Protein AF-0000000080875716 (afdb_homodimer)

Sequence (162 aa):
MPECQFSVTMTCGGCSGAVDRSLKKLEGVEDLKIDLGAQTVKVTTNDSLKYEDVLEQIKKTGKKVTEGFVEVGGVLQKKEVMPECQFSVTMTCGGCSGAVDRSLKKLEGVEDLKIDLGAQTVKVTTNDSLKYEDVLEQIKKTGKKVTEGFVEVGGVLQKKEV

Radius of gyration: 17.08 Å; Cα contacts (8 Å, |Δi|>4): 334; chains: 2; bounding box: 28×57×32 Å

Organism: NCBI:txid59557

Structure (mmCIF, N/CA/C/O backbone):
data_AF-0000000080875716-model_v1
#
loop_
_entity.id
_entity.type
_entity.pdbx_description
1 polymer 'HMA domain-containing protein'
#
loop_
_atom_site.group_PDB
_atom_site.id
_atom_site.type_symbol
_atom_site.label_atom_id
_atom_site.label_alt_id
_atom_site.label_comp_id
_atom_site.label_asym_id
_atom_site.label_entity_id
_atom_site.label_seq_id
_atom_site.pdbx_PDB_ins_code
_atom_site.Cartn_x
_atom_site.Cartn_y
_atom_site.Cartn_z
_atom_site.occupancy
_atom_site.B_iso_or_equiv
_atom_site.auth_seq_id
_atom_site.auth_comp_id
_atom_site.auth_asym_id
_atom_site.auth_atom_id
_atom_site.pdbx_PDB_model_num
ATOM 1 N N . MET A 1 1 ? 5.148 -19.062 -18.156 1 80.56 1 MET A N 1
ATOM 2 C CA . MET A 1 1 ? 4.875 -17.859 -17.375 1 80.56 1 MET A CA 1
ATOM 3 C C . MET A 1 1 ? 4.934 -18.156 -15.883 1 80.56 1 MET A C 1
ATOM 5 O O . MET A 1 1 ? 4.16 -18.953 -15.375 1 80.56 1 MET A O 1
ATOM 9 N N . PRO A 1 2 ? 5.938 -17.484 -15.164 1 91.62 2 PRO A N 1
ATOM 10 C CA . PRO A 1 2 ? 6.055 -17.797 -13.734 1 91.62 2 PRO A CA 1
ATOM 11 C C . PRO A 1 2 ? 4.797 -17.422 -12.953 1 91.62 2 PRO A C 1
ATOM 13 O O . PRO A 1 2 ? 4.121 -16.453 -13.281 1 91.62 2 PRO A O 1
ATOM 16 N N . GLU A 1 3 ? 4.406 -18.328 -11.984 1 96.44 3 GLU A N 1
ATOM 17 C CA . GLU A 1 3 ? 3.26 -18.109 -11.109 1 96.44 3 GLU A CA 1
ATOM 18 C C . GLU A 1 3 ? 3.682 -18.094 -9.641 1 96.44 3 GLU A C 1
ATOM 20 O O . GLU A 1 3 ? 4.445 -18.969 -9.203 1 96.44 3 GLU A O 1
ATOM 25 N N . CYS A 1 4 ? 3.158 -17.125 -8.969 1 98 4 CYS A N 1
ATOM 26 C CA . CYS A 1 4 ? 3.377 -17.078 -7.527 1 98 4 CYS A CA 1
ATOM 27 C C . CYS A 1 4 ? 2.064 -16.859 -6.785 1 98 4 CYS A C 1
ATOM 29 O O . CYS A 1 4 ? 1.077 -16.422 -7.375 1 98 4 CYS A O 1
ATOM 31 N N . GLN A 1 5 ? 2.059 -1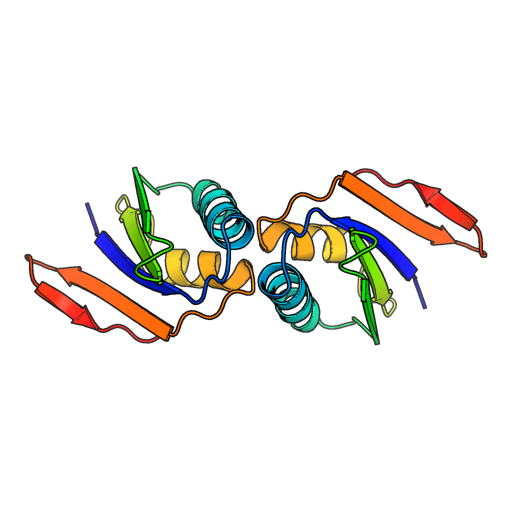7.281 -5.512 1 98.31 5 GLN A N 1
ATOM 32 C CA . GLN A 1 5 ? 0.891 -17.188 -4.641 1 98.31 5 GLN A CA 1
ATOM 33 C C . GLN A 1 5 ? 1.282 -16.688 -3.252 1 98.31 5 GLN A C 1
ATOM 35 O O . GLN A 1 5 ? 2.307 -17.109 -2.707 1 98.31 5 GLN A O 1
ATOM 40 N N . PHE A 1 6 ? 0.42 -15.828 -2.766 1 98.81 6 PHE A N 1
ATOM 41 C CA . PHE A 1 6 ? 0.679 -15.281 -1.438 1 98.81 6 PHE A CA 1
ATOM 42 C C . PHE A 1 6 ? -0.548 -15.422 -0.546 1 98.81 6 PHE A C 1
ATOM 44 O O . PHE A 1 6 ? -1.68 -15.266 -1.01 1 98.81 6 PHE A O 1
ATOM 51 N N . SER A 1 7 ? -0.307 -15.703 0.698 1 98.81 7 SER A N 1
ATOM 52 C CA . SER A 1 7 ? -1.296 -15.469 1.745 1 98.81 7 SER A CA 1
ATOM 53 C C . SER A 1 7 ? -1.187 -14.055 2.301 1 98.81 7 SER A C 1
ATOM 55 O O . SER A 1 7 ? -0.147 -13.672 2.842 1 98.81 7 SER A O 1
ATOM 57 N N . VAL A 1 8 ? -2.264 -13.297 2.121 1 98.62 8 VAL A N 1
ATOM 58 C CA . VAL A 1 8 ? -2.273 -11.891 2.512 1 98.62 8 VAL A CA 1
ATOM 59 C C . VAL A 1 8 ? -3.455 -11.617 3.439 1 98.62 8 VAL A C 1
ATOM 61 O O . VAL A 1 8 ? -4.578 -12.055 3.17 1 98.62 8 VAL A O 1
ATOM 64 N N . THR A 1 9 ? -3.229 -10.969 4.551 1 97.75 9 THR A N 1
ATOM 65 C CA . THR A 1 9 ? -4.301 -10.594 5.469 1 97.75 9 THR A CA 1
ATOM 66 C C . THR A 1 9 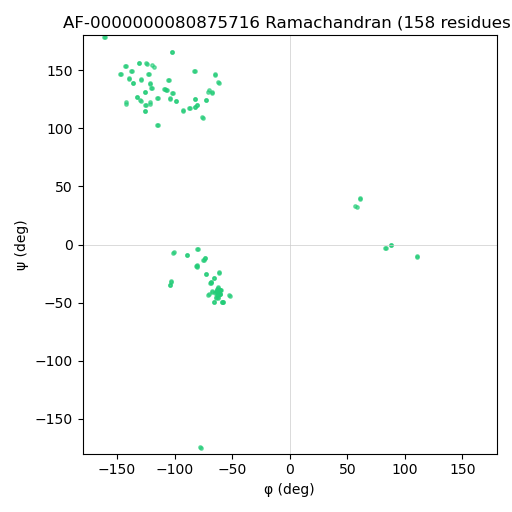? -5.09 -9.406 4.93 1 97.75 9 THR A C 1
ATOM 68 O O . THR A 1 9 ? -4.598 -8.281 4.922 1 97.75 9 THR A O 1
ATOM 71 N N . MET A 1 10 ? -6.363 -9.727 4.504 1 96.25 10 MET A N 1
ATOM 72 C CA . MET A 1 10 ? -7.281 -8.719 3.984 1 96.25 10 MET A CA 1
ATOM 73 C C . MET A 1 10 ? -8.633 -8.805 4.684 1 96.25 10 MET A C 1
ATOM 75 O O . MET A 1 10 ? -9.281 -9.852 4.664 1 96.25 10 MET A O 1
ATOM 79 N N . THR A 1 11 ? -9.062 -7.77 5.254 1 93.19 11 THR A N 1
ATOM 80 C CA . THR A 1 11 ? -10.227 -7.883 6.117 1 93.19 11 THR A CA 1
ATOM 81 C C . THR A 1 11 ? -11.484 -7.41 5.391 1 93.19 11 THR A C 1
ATOM 83 O O . THR A 1 11 ? -12.594 -7.562 5.902 1 93.19 11 THR A O 1
ATOM 86 N N . CYS A 1 12 ? -11.367 -6.891 4.242 1 94.44 12 CYS A N 1
ATOM 87 C CA . CYS A 1 12 ? -12.523 -6.363 3.525 1 94.44 12 CYS A CA 1
ATOM 88 C C . CYS A 1 12 ? -12.227 -6.219 2.039 1 94.44 12 CYS A C 1
ATOM 90 O O . CYS A 1 12 ? -11.094 -6.445 1.604 1 94.44 12 CYS A O 1
ATOM 92 N N . GLY A 1 13 ? -13.328 -5.746 1.374 1 94.75 13 GLY A N 1
ATOM 93 C CA . GLY A 1 13 ? -13.172 -5.535 -0.055 1 94.75 13 GLY A CA 1
ATOM 94 C C . GLY A 1 13 ? -12.234 -4.387 -0.387 1 94.75 13 GLY A C 1
ATOM 95 O O . GLY A 1 13 ? -11.57 -4.402 -1.424 1 94.75 13 GLY A O 1
ATOM 96 N N . GLY A 1 14 ? -12.219 -3.414 0.42 1 94 14 GLY A N 1
ATOM 97 C CA . GLY A 1 14 ? -11.289 -2.311 0.232 1 94 14 GLY A CA 1
ATOM 98 C C . GLY A 1 14 ? -9.836 -2.74 0.271 1 94 14 GLY A C 1
ATOM 99 O O . GLY A 1 14 ? -9.016 -2.26 -0.517 1 94 14 GLY A O 1
ATOM 100 N N . CYS A 1 15 ? -9.547 -3.594 1.109 1 95.38 15 CYS A N 1
ATOM 101 C CA . CYS A 1 15 ? -8.188 -4.113 1.232 1 95.38 15 CYS A CA 1
ATOM 102 C C . CYS A 1 15 ? -7.789 -4.895 -0.015 1 95.38 15 CYS A C 1
ATOM 104 O O . CYS A 1 15 ? -6.707 -4.68 -0.567 1 95.38 15 CYS A O 1
ATOM 106 N N . SER A 1 16 ? -8.703 -5.812 -0.392 1 97 16 SER A N 1
ATOM 107 C CA . SER A 1 16 ? -8.391 -6.562 -1.606 1 97 16 SER A CA 1
ATOM 108 C C . SER A 1 16 ? -8.289 -5.637 -2.814 1 97 16 SER A C 1
ATOM 110 O O . SER A 1 16 ? -7.461 -5.852 -3.699 1 97 16 SER A O 1
ATOM 112 N N . GLY A 1 17 ? -9.156 -4.629 -2.84 1 96.5 17 GLY A N 1
ATOM 113 C CA . GLY A 1 17 ? -9.062 -3.629 -3.891 1 96.5 17 GLY A CA 1
ATOM 114 C C . GLY A 1 17 ? -7.73 -2.9 -3.898 1 96.5 17 GLY A C 1
ATOM 115 O O . GLY A 1 17 ? -7.168 -2.635 -4.961 1 96.5 17 GLY A O 1
ATOM 116 N N . ALA A 1 18 ? -7.215 -2.596 -2.74 1 96.88 18 ALA A N 1
ATOM 117 C CA . ALA A 1 18 ? -5.922 -1.93 -2.607 1 96.88 18 ALA A CA 1
ATOM 118 C C . ALA A 1 18 ? -4.801 -2.793 -3.174 1 96.88 18 ALA A C 1
ATOM 120 O O . ALA A 1 18 ? -3.955 -2.307 -3.93 1 96.88 18 ALA A O 1
ATOM 121 N N . VAL A 1 19 ? -4.805 -4.039 -2.85 1 98.19 19 VAL A N 1
ATOM 122 C CA . VAL A 1 19 ? -3.797 -4.965 -3.359 1 98.19 19 VAL A CA 1
ATOM 123 C C . VAL A 1 19 ? -3.904 -5.055 -4.879 1 98.19 19 VAL A C 1
ATOM 125 O O . VAL A 1 19 ? -2.893 -5.004 -5.582 1 98.19 19 VAL A O 1
ATOM 128 N N . ASP A 1 20 ? -5.109 -5.141 -5.387 1 98.5 20 ASP A N 1
ATOM 129 C CA . ASP A 1 20 ? -5.355 -5.191 -6.824 1 98.5 20 ASP A CA 1
ATOM 130 C C . ASP A 1 20 ? -4.785 -3.959 -7.523 1 98.5 20 ASP A C 1
ATOM 132 O O . ASP A 1 20 ? -4.039 -4.078 -8.492 1 98.5 20 ASP A O 1
ATOM 136 N N . ARG A 1 21 ? -5.105 -2.816 -6.992 1 96.62 21 ARG A N 1
ATOM 137 C CA . ARG A 1 21 ? -4.648 -1.56 -7.578 1 96.62 21 ARG A CA 1
ATOM 138 C C . ARG A 1 21 ? -3.129 -1.454 -7.527 1 96.62 21 ARG A C 1
ATOM 140 O O . ARG A 1 21 ? -2.502 -0.999 -8.484 1 96.62 21 ARG A O 1
ATOM 147 N N . SER A 1 22 ? -2.557 -1.853 -6.469 1 98.12 22 SER A N 1
ATOM 148 C CA . SER A 1 22 ? -1.106 -1.804 -6.316 1 98.12 22 SER A CA 1
ATOM 149 C C . SER A 1 22 ? -0.413 -2.713 -7.324 1 98.12 22 SER A C 1
ATOM 151 O O . SER A 1 22 ? 0.536 -2.297 -7.992 1 98.12 22 SER A O 1
ATOM 153 N N . LEU A 1 23 ? -0.902 -3.902 -7.492 1 98.5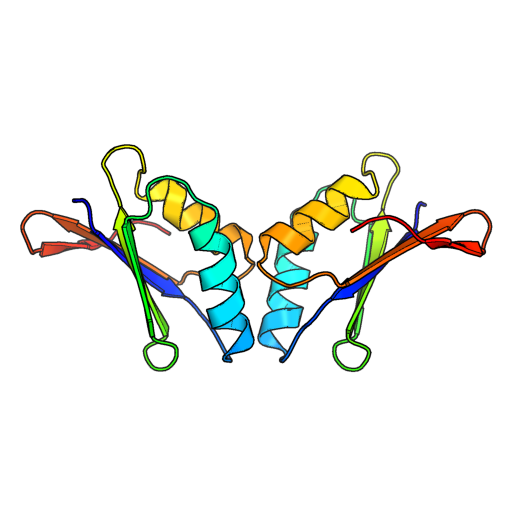6 23 LEU A N 1
ATOM 154 C CA . LEU A 1 23 ? -0.247 -4.887 -8.352 1 98.56 23 LEU A CA 1
ATOM 155 C C . LEU A 1 23 ? -0.429 -4.535 -9.82 1 98.56 23 LEU A C 1
ATOM 157 O O . LEU A 1 23 ? 0.421 -4.863 -10.648 1 98.56 23 LEU A O 1
ATOM 161 N N . LYS A 1 24 ? -1.441 -3.84 -10.094 1 97.38 24 LYS A N 1
ATOM 162 C CA . LYS A 1 24 ? -1.702 -3.457 -11.484 1 97.38 24 LYS A CA 1
ATOM 163 C C . LYS A 1 24 ? -0.736 -2.369 -11.945 1 97.38 24 LYS A C 1
ATOM 165 O O . LYS A 1 24 ? -0.61 -2.111 -13.141 1 97.38 24 LYS A O 1
ATOM 170 N N . LYS A 1 25 ? -0.039 -1.812 -11.016 1 96.38 25 LYS A N 1
ATOM 171 C CA . LYS A 1 25 ? 0.98 -0.824 -11.352 1 96.38 25 LYS A CA 1
ATOM 172 C C . LYS A 1 25 ? 2.271 -1.498 -11.812 1 96.38 25 LYS A C 1
ATOM 174 O O . LYS A 1 25 ? 3.154 -0.845 -12.375 1 96.38 25 LYS A O 1
ATOM 179 N N . LEU A 1 26 ? 2.428 -2.682 -11.539 1 96.56 26 LEU A N 1
ATOM 180 C CA . LEU A 1 26 ? 3.643 -3.408 -11.883 1 96.56 26 LEU A CA 1
ATOM 181 C C . LEU A 1 26 ? 3.598 -3.881 -13.336 1 96.56 26 LEU A C 1
ATOM 183 O O . LEU A 1 26 ? 2.756 -4.707 -13.695 1 96.56 26 LEU A O 1
ATOM 187 N N . GLU A 1 27 ? 4.551 -3.371 -14.047 1 96.94 27 GLU A N 1
ATOM 188 C CA . GLU A 1 27 ? 4.695 -3.879 -15.406 1 96.94 27 GLU A CA 1
ATOM 189 C C . GLU A 1 27 ? 5.156 -5.332 -15.406 1 96.94 27 GLU A C 1
ATOM 191 O O . GLU A 1 27 ? 6.066 -5.699 -14.664 1 96.94 27 GLU A O 1
ATOM 196 N N . GLY A 1 28 ? 4.457 -6.23 -16.203 1 97.94 28 GLY A N 1
ATOM 197 C CA . GLY A 1 28 ? 4.859 -7.625 -16.297 1 97.94 28 GLY A CA 1
ATOM 198 C C . GLY A 1 28 ? 3.877 -8.57 -15.633 1 97.94 28 GLY A C 1
ATOM 199 O O . GLY A 1 28 ? 4.027 -9.789 -15.727 1 97.94 28 GLY A O 1
ATOM 200 N N . VAL A 1 29 ? 2.904 -8.016 -14.883 1 98.56 29 VAL A N 1
ATOM 201 C CA . VAL A 1 29 ? 1.826 -8.859 -14.367 1 98.56 29 VAL A CA 1
ATOM 202 C C . VAL A 1 29 ? 0.885 -9.242 -15.508 1 98.56 29 VAL A C 1
ATOM 204 O O . VAL A 1 29 ? 0.349 -8.375 -16.203 1 98.56 29 VAL A O 1
ATOM 207 N N . GLU A 1 30 ? 0.662 -10.477 -15.719 1 98.06 30 GLU A N 1
ATOM 208 C CA . GLU A 1 30 ? -0.138 -10.961 -16.844 1 98.06 30 GLU A CA 1
ATOM 209 C C . GLU A 1 30 ? -1.529 -11.391 -16.375 1 98.06 30 GLU A C 1
ATOM 211 O O . GLU A 1 30 ? -2.488 -11.328 -17.156 1 98.06 30 GLU A O 1
ATOM 216 N N . ASP A 1 31 ? -1.586 -11.922 -15.219 1 98.38 31 ASP A N 1
ATOM 217 C CA . ASP A 1 31 ? -2.855 -12.32 -14.625 1 98.38 31 ASP A CA 1
ATOM 218 C C . ASP A 1 31 ? -2.828 -12.148 -13.109 1 98.38 31 ASP A C 1
ATOM 220 O O . ASP A 1 31 ? -1.772 -12.266 -12.484 1 98.38 31 ASP A O 1
ATOM 224 N N . LEU A 1 32 ? -4.008 -11.789 -12.539 1 98.75 32 LEU A N 1
ATOM 225 C CA . LEU A 1 32 ? -4.141 -11.531 -11.109 1 98.75 32 LEU A CA 1
ATOM 226 C C . LEU A 1 32 ? -5.469 -12.055 -10.586 1 98.75 32 LEU A C 1
ATOM 228 O O . LEU A 1 32 ? -6.531 -11.68 -11.078 1 98.75 32 LEU A O 1
ATOM 232 N N . LYS A 1 33 ? -5.387 -12.93 -9.609 1 98.62 33 LYS A N 1
ATOM 233 C CA . LYS A 1 33 ? -6.57 -13.461 -8.945 1 98.62 33 LYS A CA 1
ATOM 234 C C . LYS A 1 33 ? -6.48 -13.266 -7.434 1 98.62 33 LYS A C 1
ATOM 236 O O . LYS A 1 33 ? -5.551 -13.766 -6.793 1 98.62 33 LYS A O 1
ATOM 241 N N . ILE A 1 34 ? -7.449 -12.547 -6.934 1 98.75 34 ILE A N 1
ATOM 242 C CA . ILE A 1 34 ? -7.5 -12.305 -5.496 1 98.75 34 ILE A CA 1
ATOM 243 C C . ILE A 1 34 ? -8.75 -12.953 -4.906 1 98.75 34 ILE A C 1
ATOM 245 O O . ILE A 1 34 ? -9.859 -12.766 -5.414 1 98.75 34 ILE A O 1
ATOM 249 N N . ASP A 1 35 ? -8.5 -13.734 -3.928 1 98.62 35 ASP A N 1
ATOM 250 C CA . ASP A 1 35 ? -9.609 -14.367 -3.213 1 98.62 35 ASP A CA 1
ATOM 251 C C . ASP A 1 35 ? -9.68 -13.875 -1.768 1 98.62 35 ASP A C 1
ATOM 253 O O . ASP A 1 35 ? -8.898 -14.312 -0.921 1 98.62 35 ASP A O 1
ATOM 257 N N . LEU A 1 36 ? -10.641 -12.977 -1.524 1 97.69 36 LEU A N 1
ATOM 258 C CA . LEU A 1 36 ? -10.781 -12.398 -0.192 1 97.69 36 LEU A CA 1
ATOM 259 C C . LEU A 1 36 ? -11.164 -13.469 0.826 1 97.69 36 LEU A C 1
ATOM 261 O O . LEU A 1 36 ? -10.648 -13.477 1.945 1 97.69 36 LEU A O 1
ATOM 265 N N . GLY A 1 37 ? -12.016 -14.328 0.484 1 97.81 37 GLY A N 1
ATOM 266 C CA . GLY A 1 37 ? -12.43 -15.406 1.372 1 97.81 37 GLY A CA 1
ATOM 267 C C . GLY A 1 37 ? -11.281 -16.312 1.771 1 97.81 37 GLY A C 1
ATOM 268 O O . GLY A 1 37 ? -11.109 -16.625 2.951 1 97.81 37 GLY A O 1
ATOM 269 N N . ALA A 1 38 ? -10.484 -16.625 0.823 1 98.31 38 ALA A N 1
ATOM 270 C CA . ALA A 1 38 ? -9.359 -17.531 1.067 1 98.31 38 ALA A CA 1
ATOM 271 C C . ALA A 1 38 ? -8.125 -16.75 1.506 1 98.31 38 ALA A C 1
ATOM 273 O O . ALA A 1 38 ? -7.102 -17.344 1.861 1 98.31 38 ALA A O 1
ATOM 274 N N . GLN A 1 39 ? -8.117 -15.461 1.446 1 98.5 39 GLN A N 1
ATOM 275 C CA . GLN A 1 39 ? -7.008 -14.578 1.808 1 98.5 39 GLN A CA 1
ATOM 276 C C . GLN A 1 39 ? -5.781 -14.859 0.942 1 98.5 39 GLN A C 1
ATOM 278 O O . GLN A 1 39 ? -4.66 -14.922 1.448 1 98.5 39 GLN A O 1
ATOM 283 N N . THR A 1 40 ? -6.055 -15.102 -0.341 1 98.69 40 THR A N 1
ATOM 284 C CA . THR A 1 40 ? -4.965 -15.469 -1.241 1 98.69 40 THR A CA 1
ATOM 285 C C . THR A 1 40 ? -4.891 -14.5 -2.418 1 98.69 40 THR A C 1
ATOM 287 O O . THR A 1 40 ? -5.906 -13.938 -2.832 1 98.69 40 THR A O 1
ATOM 290 N N . VAL A 1 41 ? -3.656 -14.281 -2.867 1 98.81 41 VAL A N 1
ATOM 291 C CA . 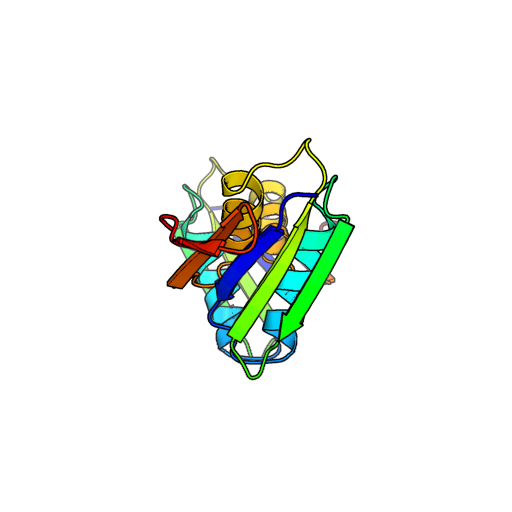VAL A 1 41 ? -3.33 -13.508 -4.062 1 98.81 41 VAL A CA 1
ATOM 292 C C . VAL A 1 41 ? -2.463 -14.352 -5 1 98.81 41 VAL A C 1
ATOM 294 O O . VAL A 1 41 ? -1.345 -14.727 -4.648 1 98.81 41 VAL A O 1
ATOM 297 N N . LYS A 1 42 ? -2.986 -14.656 -6.137 1 98.5 42 LYS A N 1
ATOM 298 C CA . LYS A 1 42 ? -2.244 -15.383 -7.164 1 98.5 42 LYS A CA 1
ATOM 299 C C . LYS A 1 42 ? -1.862 -14.453 -8.32 1 98.5 42 LYS A C 1
ATOM 301 O O . LYS A 1 42 ? -2.709 -13.727 -8.844 1 98.5 42 LYS A O 1
ATOM 306 N N . VAL A 1 43 ? -0.619 -14.578 -8.664 1 98.62 43 VAL A N 1
ATOM 307 C C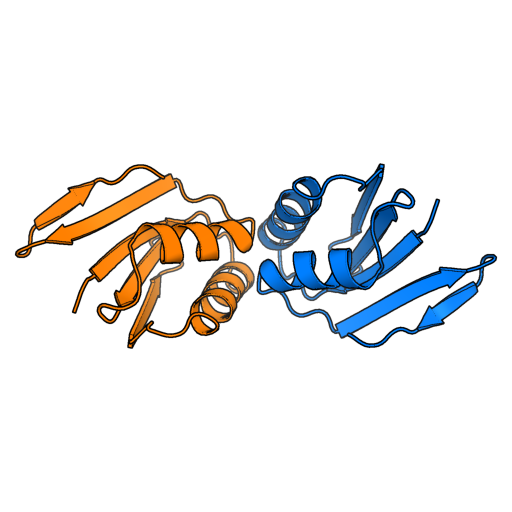A . VAL A 1 43 ? -0.114 -13.656 -9.672 1 98.62 43 VAL A CA 1
ATOM 308 C C . VAL A 1 43 ? 0.658 -14.438 -10.742 1 98.62 43 VAL A C 1
ATOM 310 O O . VAL A 1 43 ? 1.536 -15.234 -10.422 1 98.62 43 VAL A O 1
ATOM 313 N N . THR A 1 44 ? 0.295 -14.234 -12 1 98.19 44 THR A N 1
ATOM 314 C CA . THR A 1 44 ? 1.09 -14.695 -13.133 1 98.19 44 THR A CA 1
ATOM 315 C C . THR A 1 44 ? 1.877 -13.547 -13.742 1 98.19 44 THR A C 1
ATOM 317 O O . THR A 1 44 ? 1.319 -12.477 -14.008 1 98.19 44 THR A O 1
ATOM 320 N N . THR A 1 45 ? 3.195 -13.852 -13.922 1 97.81 45 THR A N 1
ATOM 321 C CA . THR A 1 45 ? 4.043 -12.773 -14.406 1 97.81 45 THR A CA 1
ATOM 322 C C . THR A 1 45 ? 4.773 -13.188 -15.68 1 97.81 45 THR A C 1
ATOM 324 O O . THR A 1 45 ? 4.805 -14.367 -16.031 1 97.81 45 THR A O 1
ATOM 327 N N . ASN A 1 46 ? 5.164 -12.156 -16.453 1 97.38 46 ASN A N 1
ATOM 328 C CA . ASN A 1 46 ? 6.184 -12.477 -17.453 1 97.38 46 ASN A CA 1
ATOM 329 C C . ASN A 1 46 ? 7.57 -12.57 -16.828 1 97.38 46 ASN A C 1
ATOM 331 O O . ASN A 1 46 ? 7.715 -12.461 -15.609 1 97.38 46 ASN A O 1
ATOM 335 N N . ASP A 1 47 ? 8.625 -12.758 -17.734 1 95.44 47 ASP A N 1
ATOM 336 C CA . ASP A 1 47 ? 9.945 -13.109 -17.219 1 95.44 47 ASP A CA 1
ATOM 337 C C . ASP A 1 47 ? 10.68 -11.875 -16.703 1 95.44 47 ASP A C 1
ATOM 339 O O . ASP A 1 47 ? 11.734 -11.992 -16.062 1 95.44 47 ASP A O 1
ATOM 343 N N . SER A 1 48 ? 10.141 -10.766 -16.844 1 96.94 48 SER A N 1
ATOM 344 C CA . SER A 1 48 ? 10.82 -9.547 -16.391 1 96.94 48 SER A CA 1
ATOM 345 C C . SER A 1 48 ? 10.641 -9.344 -14.883 1 96.94 48 SER A C 1
ATOM 347 O O . SER A 1 48 ? 11.375 -8.57 -14.266 1 96.94 48 SER A O 1
ATOM 349 N N . LEU A 1 49 ? 9.656 -10.016 -14.305 1 97.38 49 LEU A N 1
ATOM 350 C CA . LEU A 1 49 ? 9.398 -9.859 -12.875 1 97.38 49 LEU A CA 1
ATOM 351 C C . LEU A 1 49 ? 9.875 -11.078 -12.102 1 97.38 49 LEU A C 1
ATOM 353 O O . LEU A 1 49 ? 9.727 -12.211 -12.562 1 97.38 49 LEU A O 1
ATOM 357 N N . LYS A 1 50 ? 10.422 -10.836 -10.93 1 96.81 50 LYS A N 1
ATOM 358 C CA . LYS A 1 50 ? 10.805 -11.883 -9.992 1 96.81 50 LYS A CA 1
ATOM 359 C C . LYS A 1 50 ? 9.789 -12.008 -8.859 1 96.81 50 LYS A C 1
ATOM 361 O O . LYS A 1 50 ? 8.977 -11.109 -8.641 1 96.81 50 LYS A O 1
ATOM 366 N N . TYR A 1 51 ? 9.898 -13.102 -8.141 1 98.06 51 TYR A N 1
ATOM 367 C CA . TYR A 1 51 ? 9.078 -13.359 -6.965 1 98.06 51 TYR A CA 1
ATOM 368 C C . TYR A 1 51 ? 9.141 -12.188 -5.992 1 98.06 51 TYR A C 1
ATOM 370 O O . TYR A 1 51 ? 8.109 -11.711 -5.512 1 98.06 51 TYR A O 1
ATOM 378 N N . GLU A 1 52 ? 10.344 -11.664 -5.766 1 98.31 52 GLU A N 1
ATOM 379 C CA . GLU A 1 52 ? 10.5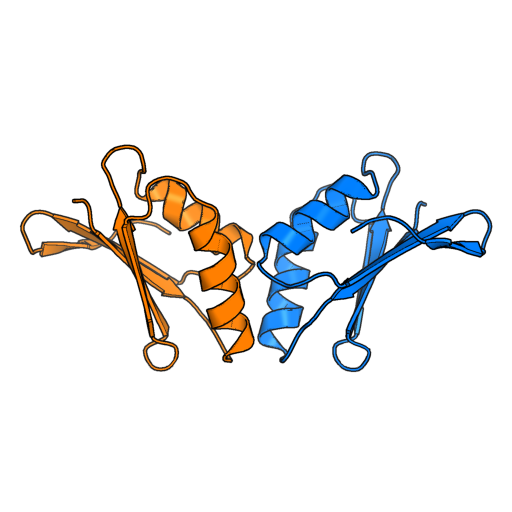62 -10.617 -4.773 1 98.31 52 GLU A CA 1
ATOM 380 C C . GLU A 1 52 ? 9.914 -9.305 -5.195 1 98.31 52 GLU A C 1
ATOM 382 O O . GLU A 1 52 ? 9.477 -8.523 -4.348 1 98.31 52 GLU A O 1
ATOM 387 N N . ASP A 1 53 ? 9.859 -9.047 -6.48 1 98.44 53 ASP A N 1
ATOM 388 C CA . ASP A 1 53 ? 9.211 -7.832 -6.965 1 98.44 53 ASP A CA 1
ATOM 389 C C . ASP A 1 53 ? 7.734 -7.809 -6.59 1 98.44 53 ASP A C 1
ATOM 391 O O . ASP A 1 53 ? 7.215 -6.785 -6.145 1 98.44 53 ASP A O 1
ATOM 395 N N . VAL A 1 54 ? 7.043 -8.945 -6.73 1 98.69 54 VAL A N 1
ATOM 396 C CA . VAL A 1 54 ? 5.617 -9.055 -6.438 1 98.69 54 VAL A CA 1
ATOM 397 C C . VAL A 1 54 ? 5.391 -8.969 -4.93 1 98.69 54 VAL A C 1
ATOM 399 O O . VAL A 1 54 ? 4.508 -8.242 -4.469 1 98.69 54 VAL A O 1
ATOM 402 N N . LEU A 1 55 ? 6.254 -9.672 -4.238 1 98.75 55 LEU A N 1
ATOM 403 C CA . LEU A 1 55 ? 6.164 -9.648 -2.781 1 98.75 55 LEU A CA 1
ATOM 404 C C . LEU A 1 55 ? 6.285 -8.227 -2.248 1 98.75 55 LEU A C 1
ATOM 406 O O . LEU A 1 55 ? 5.457 -7.781 -1.45 1 98.75 55 LEU A O 1
ATOM 410 N N . GLU A 1 56 ? 7.281 -7.535 -2.713 1 98.25 56 GLU A N 1
ATOM 411 C CA . GLU A 1 56 ? 7.516 -6.176 -2.238 1 98.25 56 GLU A CA 1
ATOM 412 C C . GLU A 1 56 ? 6.352 -5.258 -2.594 1 98.25 56 GLU A C 1
ATOM 414 O O . GLU A 1 56 ? 5.973 -4.391 -1.801 1 98.25 56 GLU A O 1
ATOM 419 N N . GLN A 1 57 ? 5.793 -5.434 -3.762 1 98.44 57 GLN A N 1
ATOM 420 C CA . GLN A 1 57 ? 4.66 -4.617 -4.18 1 98.44 57 GLN A CA 1
ATOM 421 C C . GLN A 1 57 ? 3.465 -4.809 -3.252 1 98.44 57 GLN A C 1
ATOM 423 O O . GLN A 1 57 ? 2.775 -3.848 -2.908 1 98.44 57 GLN A O 1
ATOM 428 N N . ILE A 1 58 ? 3.236 -6 -2.854 1 98.62 58 ILE A N 1
ATOM 429 C CA . ILE A 1 58 ? 2.143 -6.258 -1.923 1 98.62 58 ILE A CA 1
ATOM 430 C C . ILE A 1 58 ? 2.463 -5.637 -0.565 1 98.62 58 ILE A C 1
ATOM 432 O O . ILE A 1 58 ? 1.606 -4.992 0.047 1 98.62 58 ILE A O 1
ATOM 436 N N . LYS A 1 59 ? 3.695 -5.762 -0.162 1 98 59 LYS A N 1
ATOM 437 C CA . LYS A 1 59 ? 4.078 -5.227 1.142 1 98 59 LYS A CA 1
ATOM 438 C C . LYS A 1 59 ? 3.961 -3.703 1.166 1 98 59 LYS A C 1
ATOM 440 O O . LYS A 1 59 ? 3.666 -3.115 2.209 1 98 59 LYS A O 1
ATOM 445 N N . LYS A 1 60 ? 4.141 -3.135 0.02 1 97.31 60 LYS A N 1
ATOM 446 C CA . LYS A 1 60 ? 4.004 -1.685 -0.082 1 97.31 60 LYS A CA 1
ATOM 447 C C . LYS A 1 60 ? 2.594 -1.237 0.288 1 97.31 60 LYS A C 1
ATOM 449 O O . LYS A 1 60 ? 2.391 -0.103 0.726 1 97.31 60 LYS A O 1
ATOM 454 N N . THR A 1 61 ? 1.642 -2.1 0.18 1 97.69 61 THR A N 1
ATOM 455 C CA . THR A 1 61 ? 0.262 -1.74 0.49 1 97.69 61 THR A CA 1
ATOM 456 C C . THR A 1 61 ? 0.055 -1.643 1.999 1 97.69 61 THR A C 1
ATOM 458 O O . THR A 1 61 ? -0.98 -1.155 2.459 1 97.69 61 THR A O 1
ATOM 461 N N . GLY A 1 62 ? 1.001 -2.141 2.754 1 97.44 62 GLY A N 1
ATOM 462 C CA . GLY A 1 62 ? 0.866 -2.162 4.203 1 97.44 62 GLY A CA 1
ATOM 463 C C . GLY A 1 62 ? 0.171 -3.406 4.719 1 97.44 62 GLY A C 1
ATOM 464 O O . GLY A 1 62 ? 0.014 -3.58 5.93 1 97.44 62 GLY A O 1
ATOM 465 N N . LYS A 1 63 ? -0.203 -4.262 3.84 1 97.38 63 LYS A N 1
ATOM 466 C CA . LYS A 1 63 ? -0.852 -5.504 4.246 1 97.38 63 LYS A CA 1
ATOM 467 C C . LYS A 1 63 ? 0.177 -6.559 4.645 1 97.38 63 LYS A C 1
ATOM 469 O O . LYS A 1 63 ? 1.287 -6.582 4.109 1 97.38 63 LYS A O 1
ATOM 474 N N . LYS A 1 64 ? -0.267 -7.387 5.578 1 97.19 64 LYS A N 1
ATOM 475 C CA . LYS A 1 64 ? 0.623 -8.438 6.062 1 97.19 64 LYS A CA 1
ATOM 476 C C . LYS A 1 64 ? 0.617 -9.641 5.121 1 97.19 64 LYS A C 1
ATOM 478 O O . LYS A 1 64 ? -0.447 -10.148 4.758 1 97.19 64 LYS A O 1
ATOM 483 N N . VAL A 1 65 ? 1.77 -10.031 4.668 1 98.5 65 VAL A N 1
ATOM 484 C CA . VAL A 1 65 ? 1.953 -11.266 3.908 1 98.5 65 VAL A CA 1
ATOM 485 C C . VAL A 1 65 ? 2.477 -12.367 4.828 1 98.5 65 VAL A C 1
ATOM 487 O O . VAL A 1 65 ? 3.512 -12.203 5.477 1 98.5 65 VAL A O 1
ATOM 490 N N . THR A 1 66 ? 1.732 -13.469 4.871 1 98.62 66 THR A N 1
ATOM 491 C CA . THR A 1 66 ? 2.088 -14.492 5.852 1 98.62 66 THR A CA 1
ATOM 492 C C . THR A 1 66 ? 2.811 -15.656 5.184 1 98.62 66 THR A C 1
ATOM 494 O O . THR A 1 66 ? 3.6 -16.359 5.824 1 98.62 66 THR A O 1
ATOM 497 N N . GLU A 1 67 ? 2.469 -15.961 3.912 1 98.69 67 GLU A N 1
ATOM 498 C CA . GLU A 1 67 ? 3.129 -17.016 3.158 1 98.69 67 GLU A CA 1
ATOM 499 C C . GLU A 1 67 ? 3.303 -16.625 1.692 1 98.69 67 GLU A C 1
ATOM 501 O O . GLU A 1 67 ? 2.562 -15.781 1.178 1 98.69 67 GLU A O 1
ATOM 506 N N . GLY A 1 68 ? 4.352 -17.234 1.093 1 98.69 68 GLY A N 1
ATOM 507 C CA . GLY A 1 68 ? 4.594 -17.078 -0.333 1 98.69 68 GLY A CA 1
ATOM 508 C C . GLY A 1 68 ? 5.043 -18.375 -1 1 98.69 68 GLY A C 1
ATOM 509 O O . GLY A 1 68 ? 5.762 -19.172 -0.398 1 98.69 68 GLY A O 1
ATOM 510 N N . PHE A 1 69 ? 4.547 -18.5 -2.189 1 98.31 69 PHE A N 1
ATOM 511 C CA . PHE A 1 69 ? 4.867 -19.688 -2.959 1 98.31 69 PHE A CA 1
ATOM 512 C C . PHE A 1 69 ? 5.168 -19.328 -4.41 1 98.31 69 PHE A C 1
ATOM 514 O O . PHE A 1 69 ? 4.613 -18.375 -4.949 1 98.31 69 PHE A O 1
ATOM 521 N N . VAL A 1 70 ? 6.055 -20.172 -4.969 1 97.69 70 VAL A N 1
ATOM 522 C CA . VAL A 1 70 ? 6.234 -20.125 -6.414 1 97.69 70 VAL A CA 1
ATOM 523 C C . VAL A 1 70 ? 5.922 -21.5 -7.008 1 97.69 70 VAL A C 1
ATOM 525 O O . VAL A 1 70 ? 6.203 -22.531 -6.391 1 97.69 70 VAL A O 1
ATOM 528 N N . GLU A 1 71 ? 5.23 -21.453 -8.133 1 93.81 71 GLU A N 1
ATOM 529 C CA . GLU A 1 71 ? 4.953 -22.719 -8.805 1 93.81 71 GLU A CA 1
ATOM 530 C C . GLU A 1 71 ? 6.027 -23.031 -9.844 1 93.81 71 GLU A C 1
ATOM 532 O O . GLU A 1 71 ? 6.227 -22.281 -10.797 1 93.81 71 GLU A O 1
ATOM 537 N N . VAL A 1 72 ? 6.781 -24.125 -9.617 1 86.81 72 VAL A N 1
ATOM 538 C CA . VAL A 1 72 ? 7.777 -24.641 -10.555 1 86.81 72 VAL A CA 1
ATOM 539 C C . VAL A 1 72 ? 7.441 -26.078 -10.945 1 86.81 72 VAL A C 1
ATOM 541 O O . VAL A 1 72 ? 7.41 -26.969 -10.094 1 86.81 72 VAL A O 1
ATOM 544 N N . GLY A 1 73 ? 7.297 -26.188 -12.258 1 87.06 73 GLY A N 1
ATOM 545 C CA . GLY A 1 73 ? 7.008 -27.531 -12.711 1 87.06 73 GLY A CA 1
ATOM 546 C C . GLY A 1 73 ? 5.773 -28.141 -12.07 1 87.06 73 GLY A C 1
ATOM 547 O O . GLY A 1 73 ? 5.77 -29.312 -11.688 1 87.06 73 GLY A O 1
ATOM 548 N N . GLY A 1 74 ? 4.727 -27.344 -11.742 1 87 74 GLY A N 1
ATOM 549 C CA . GLY A 1 74 ? 3.475 -27.812 -11.18 1 87 74 GLY A CA 1
ATOM 550 C C . GLY A 1 74 ? 3.537 -28.016 -9.672 1 87 74 GLY A C 1
ATOM 551 O O . GLY A 1 74 ? 2.561 -28.453 -9.055 1 87 74 GLY A O 1
ATOM 552 N N . VAL A 1 75 ? 4.68 -27.812 -9.086 1 90.12 75 VAL A N 1
ATOM 553 C CA . VAL A 1 75 ? 4.848 -27.969 -7.648 1 90.12 75 VAL A CA 1
ATOM 554 C C . VAL A 1 75 ? 5.008 -26.594 -6.992 1 90.12 75 VAL A C 1
ATOM 556 O O . VAL A 1 75 ? 5.727 -25.734 -7.504 1 90.12 75 VAL A O 1
ATOM 559 N N . LEU A 1 76 ? 4.215 -26.469 -5.867 1 91.56 76 LEU A N 1
ATOM 560 C CA . LEU A 1 76 ? 4.363 -25.234 -5.102 1 91.56 76 LEU A CA 1
ATOM 561 C C . LEU A 1 76 ? 5.586 -25.297 -4.191 1 91.56 76 LEU A C 1
ATOM 563 O O . LEU A 1 76 ? 5.719 -26.234 -3.395 1 91.56 76 LEU A O 1
ATOM 567 N N . GLN A 1 77 ? 6.484 -24.359 -4.445 1 97.06 77 GLN A N 1
ATOM 568 C CA . GLN A 1 77 ? 7.652 -24.25 -3.576 1 97.06 77 GLN A CA 1
ATOM 569 C C . GLN A 1 77 ? 7.52 -23.062 -2.627 1 97.06 77 GLN A C 1
ATOM 571 O O . GLN A 1 77 ? 7.262 -21.938 -3.062 1 97.06 77 GLN A O 1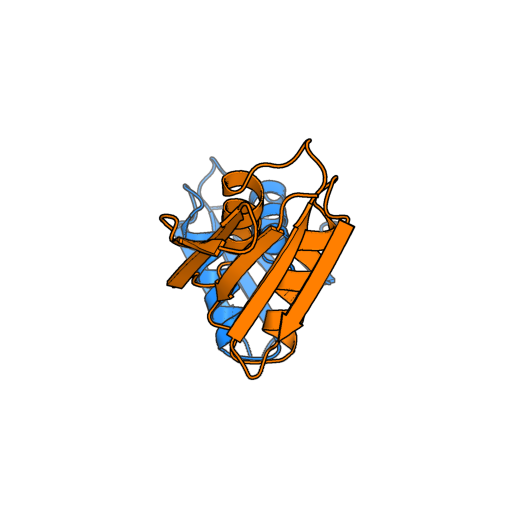
ATOM 576 N N . LYS A 1 78 ? 7.652 -23.344 -1.349 1 97.69 78 LYS A N 1
ATOM 577 C CA . LYS A 1 78 ? 7.547 -22.281 -0.341 1 97.69 78 LYS A CA 1
ATOM 578 C C . LYS A 1 78 ? 8.742 -21.344 -0.401 1 97.69 78 LYS A C 1
ATOM 580 O O . LYS A 1 78 ? 9.883 -21.781 -0.521 1 97.69 78 LYS A O 1
ATOM 585 N N . LYS A 1 79 ? 8.406 -20.062 -0.392 1 97.56 79 LYS A N 1
ATOM 586 C CA . LYS A 1 79 ? 9.43 -19.031 -0.394 1 97.56 79 LYS A CA 1
ATOM 587 C C . LYS A 1 79 ? 9.328 -18.156 0.853 1 97.56 79 LYS A C 1
ATOM 589 O O . LYS A 1 79 ? 8.266 -18.047 1.461 1 97.56 79 LYS A O 1
ATOM 594 N N . GLU A 1 80 ? 10.414 -17.594 1.211 1 96.38 80 GLU A N 1
ATOM 595 C CA . GLU A 1 80 ? 10.422 -16.672 2.338 1 96.38 80 GLU A CA 1
ATOM 596 C C . GLU A 1 80 ? 9.594 -15.422 2.033 1 96.38 80 GLU A C 1
ATOM 598 O O . GLU A 1 80 ? 9.602 -14.93 0.904 1 96.38 80 GLU A O 1
ATOM 603 N N . VAL A 1 81 ? 8.914 -14.875 3.139 1 96.44 81 VAL A N 1
ATOM 604 C CA . VAL A 1 81 ? 8.164 -13.633 2.986 1 96.44 81 VAL A CA 1
ATOM 605 C C . VAL A 1 81 ? 8.766 -12.555 3.883 1 96.44 81 VAL A C 1
ATOM 607 O O . VAL A 1 81 ? 9.406 -12.859 4.895 1 96.44 81 VAL A O 1
ATOM 610 N N . MET B 1 1 ? 7.59 22.094 12.602 1 80.25 1 MET B N 1
ATOM 611 C CA . MET B 1 1 ? 7.379 20.766 12.047 1 80.25 1 MET B CA 1
ATOM 612 C C . MET B 1 1 ? 6.258 20.781 11.016 1 80.25 1 MET B C 1
ATOM 614 O O . MET B 1 1 ? 5.109 21.078 11.336 1 80.25 1 MET B O 1
ATOM 618 N N . PRO B 1 2 ? 6.637 20.484 9.695 1 91.62 2 PRO B N 1
ATOM 619 C CA . PRO B 1 2 ? 5.594 20.547 8.664 1 91.62 2 PRO B CA 1
ATOM 620 C C . PRO B 1 2 ? 4.465 19.547 8.914 1 91.62 2 PRO B C 1
ATOM 622 O O . PRO B 1 2 ? 4.707 18.453 9.438 1 91.62 2 PRO B O 1
ATOM 625 N N . GLU B 1 3 ? 3.182 20.031 8.672 1 96.44 3 GLU B N 1
ATOM 626 C CA . GLU B 1 3 ? 1.997 19.188 8.805 1 96.44 3 GLU B CA 1
ATOM 627 C C . GLU B 1 3 ? 1.241 19.078 7.484 1 96.44 3 GLU B C 1
ATOM 629 O O . GLU B 1 3 ? 1.021 20.094 6.809 1 96.44 3 GLU B O 1
ATOM 634 N N . CYS B 1 4 ? 0.88 17.875 7.199 1 98 4 CYS B N 1
ATOM 635 C CA . CYS B 1 4 ? 0.035 17.656 6.031 1 98 4 CYS B CA 1
ATOM 636 C C . CYS B 1 4 ? -1.158 16.781 6.375 1 98 4 CYS B C 1
ATOM 638 O O . CYS B 1 4 ? -1.143 16.078 7.387 1 98 4 CYS B O 1
ATOM 640 N N . GLN B 1 5 ? -2.215 16.922 5.566 1 98.25 5 GLN B N 1
ATOM 641 C CA . GLN B 1 5 ? -3.457 16.172 5.742 1 98.25 5 GLN B CA 1
ATOM 642 C C . GLN B 1 5 ? -3.979 15.648 4.406 1 98.25 5 GLN B C 1
ATOM 644 O O . GLN B 1 5 ? -3.93 16.359 3.395 1 98.25 5 GLN B O 1
ATOM 649 N N . PHE B 1 6 ? -4.453 14.422 4.504 1 98.88 6 PHE B N 1
ATOM 650 C CA . PHE B 1 6 ? -4.984 13.805 3.297 1 98.88 6 PHE B CA 1
ATOM 651 C C . PHE B 1 6 ? -6.379 13.242 3.545 1 98.88 6 PHE B C 1
ATOM 653 O O . PHE B 1 6 ? -6.66 12.711 4.621 1 98.88 6 PHE B O 1
ATOM 660 N N . SER B 1 7 ? -7.223 13.383 2.555 1 98.81 7 SER B N 1
ATOM 661 C CA . SER B 1 7 ? -8.43 12.562 2.459 1 98.81 7 SER B CA 1
ATOM 662 C C . SER B 1 7 ? -8.148 11.25 1.735 1 98.81 7 SER B C 1
ATOM 664 O O . SER B 1 7 ? -7.746 11.25 0.568 1 98.81 7 SER B O 1
ATOM 666 N N . VAL B 1 8 ? -8.336 10.148 2.467 1 98.62 8 VAL B N 1
ATOM 667 C CA . VAL B 1 8 ? -8.016 8.828 1.941 1 98.62 8 VAL B CA 1
ATOM 668 C C . VAL B 1 8 ? -9.234 7.914 2.055 1 98.62 8 VAL B C 1
ATOM 670 O O . VAL B 1 8 ? -9.898 7.883 3.094 1 98.62 8 VAL B O 1
ATOM 673 N N . THR B 1 9 ? -9.578 7.227 0.999 1 97.75 9 THR B N 1
ATOM 674 C CA . THR B 1 9 ? -10.688 6.281 1.024 1 97.75 9 THR B CA 1
ATOM 675 C C . THR B 1 9 ? -10.281 4.992 1.733 1 97.75 9 THR B C 1
ATOM 677 O O . THR B 1 9 ? -9.508 4.199 1.192 1 97.75 9 THR B O 1
ATOM 680 N N . MET B 1 10 ? -10.883 4.812 2.971 1 96.25 10 MET B N 1
ATOM 681 C CA . MET B 1 10 ? -10.641 3.627 3.785 1 96.25 10 MET B CA 1
ATOM 682 C C . MET B 1 10 ? -11.961 3.006 4.242 1 96.25 10 MET B C 1
ATOM 684 O O . MET B 1 10 ? -12.773 3.672 4.879 1 96.25 10 MET B O 1
ATOM 688 N N . THR B 1 11 ? -12.148 1.791 3.963 1 93.31 11 THR B N 1
ATOM 689 C CA . THR B 1 11 ? -13.477 1.238 4.188 1 93.31 11 THR B CA 1
ATOM 690 C C . THR B 1 11 ? -13.516 0.423 5.477 1 93.31 11 THR B C 1
ATOM 692 O O . THR B 1 11 ? -14.586 0.001 5.918 1 93.31 11 THR B O 1
ATOM 695 N N . CYS B 1 12 ? -12.445 0.211 6.094 1 94.44 12 CYS B N 1
ATOM 696 C CA . CYS B 1 12 ? -12.406 -0.616 7.297 1 94.44 12 CYS B CA 1
ATOM 697 C C . CYS B 1 12 ? -11.141 -0.342 8.102 1 94.44 12 CYS B C 1
ATOM 699 O O . CYS B 1 12 ? -10.273 0.418 7.672 1 94.44 12 CYS B O 1
ATOM 701 N N . GLY B 1 13 ? -11.133 -1.106 9.258 1 94.88 13 GLY B N 1
ATOM 702 C CA . GLY B 1 13 ? -9.961 -0.962 10.109 1 94.88 13 GLY B CA 1
ATOM 703 C C . GLY B 1 13 ? -8.703 -1.521 9.492 1 94.88 13 GLY B C 1
ATOM 704 O O . GLY B 1 13 ? -7.602 -1.031 9.758 1 94.88 13 GLY B O 1
ATOM 705 N N . GLY B 1 14 ? -8.828 -2.516 8.734 1 94.12 14 GLY B N 1
ATOM 706 C CA . GLY B 1 14 ? -7.688 -3.066 8.023 1 94.12 14 GLY B CA 1
ATOM 707 C C . GLY B 1 14 ? -7.043 -2.076 7.07 1 94.12 14 GLY B C 1
ATOM 708 O O . GLY B 1 14 ? -5.816 -2.014 6.969 1 94.12 14 GLY B O 1
ATOM 709 N N . CYS B 1 15 ? -7.816 -1.353 6.441 1 95.38 15 CYS B N 1
ATOM 710 C CA . CYS B 1 15 ? -7.324 -0.341 5.512 1 95.38 15 CYS B CA 1
ATOM 711 C C . CYS B 1 15 ? -6.559 0.751 6.25 1 95.38 15 CYS B C 1
ATOM 713 O O . CYS B 1 15 ? -5.453 1.121 5.848 1 95.38 15 CYS B O 1
ATOM 715 N N . SER B 1 16 ? -7.23 1.242 7.32 1 97 16 SER B N 1
ATOM 716 C CA . SER B 1 16 ? -6.523 2.262 8.086 1 97 16 SER B CA 1
ATOM 717 C C . SER B 1 16 ? -5.238 1.706 8.695 1 97 16 SER B C 1
ATOM 719 O O . SER B 1 16 ? -4.23 2.412 8.781 1 97 16 SER B O 1
ATOM 721 N N . GLY B 1 17 ? -5.301 0.456 9.117 1 96.5 17 GLY B N 1
ATOM 722 C CA . GLY B 1 17 ? -4.094 -0.198 9.602 1 96.5 17 GLY B CA 1
ATOM 723 C C . GLY B 1 17 ? -3 -0.282 8.555 1 96.5 17 GLY B C 1
ATOM 724 O O . GLY B 1 17 ? -1.823 -0.083 8.859 1 96.5 17 GLY B O 1
ATOM 725 N N . ALA B 1 18 ? -3.371 -0.548 7.336 1 96.81 18 ALA B N 1
ATOM 726 C CA . ALA B 1 18 ? -2.426 -0.617 6.223 1 96.81 18 ALA B CA 1
ATOM 727 C C . ALA B 1 18 ? -1.735 0.727 6.008 1 96.81 18 ALA B C 1
ATOM 729 O O . ALA B 1 18 ? -0.512 0.788 5.863 1 96.81 18 ALA B O 1
ATOM 730 N N . VAL B 1 19 ? -2.492 1.778 6.02 1 98.12 19 VAL B N 1
ATOM 731 C CA . VAL B 1 19 ? -1.938 3.117 5.855 1 98.12 19 VAL B CA 1
ATOM 732 C C . VAL B 1 19 ? -0.988 3.432 7.008 1 98.12 19 VAL B C 1
ATOM 734 O O . VAL B 1 19 ? 0.113 3.943 6.793 1 98.12 19 VAL B O 1
ATOM 737 N N . ASP B 1 20 ? -1.386 3.088 8.211 1 98.5 20 ASP B N 1
ATOM 738 C CA . ASP B 1 20 ? -0.561 3.297 9.398 1 98.5 20 ASP B CA 1
ATOM 739 C C . ASP B 1 20 ? 0.778 2.572 9.266 1 98.5 20 ASP B C 1
ATOM 741 O O . ASP B 1 20 ? 1.836 3.176 9.453 1 98.5 20 ASP B O 1
ATOM 745 N N . ARG B 1 21 ? 0.714 1.322 8.898 1 96.56 21 ARG B N 1
ATOM 746 C CA . ARG B 1 21 ? 1.918 0.509 8.766 1 96.56 21 ARG B CA 1
ATOM 747 C C . ARG B 1 21 ? 2.82 1.046 7.656 1 96.56 21 ARG B C 1
ATOM 749 O O . ARG B 1 21 ? 4.043 1.081 7.809 1 96.56 21 ARG B O 1
ATOM 756 N N . SER B 1 22 ? 2.248 1.454 6.605 1 98.12 22 SER B N 1
ATOM 757 C CA . SER B 1 22 ? 3.016 1.996 5.488 1 98.12 22 SER B CA 1
ATOM 758 C C . SER B 1 22 ? 3.736 3.279 5.887 1 98.12 22 SER B C 1
ATOM 760 O O . SER B 1 22 ? 4.934 3.434 5.621 1 98.12 22 SER B O 1
ATOM 762 N N . LEU B 1 23 ? 3.057 4.164 6.547 1 98.56 23 LEU B N 1
ATOM 763 C CA . LEU B 1 23 ? 3.615 5.469 6.875 1 98.56 23 LEU B CA 1
ATOM 764 C C . LEU B 1 23 ? 4.672 5.348 7.965 1 98.56 23 LEU B C 1
ATOM 766 O O . LEU B 1 23 ? 5.609 6.152 8.023 1 98.56 23 LEU B O 1
ATOM 770 N N . LYS B 1 24 ? 4.57 4.355 8.734 1 97.38 24 LYS B N 1
ATOM 771 C CA . LYS B 1 24 ? 5.535 4.16 9.812 1 97.38 24 LYS B CA 1
ATOM 772 C C . LYS B 1 24 ? 6.883 3.691 9.273 1 97.38 24 LYS B C 1
ATOM 774 O O . LYS B 1 24 ? 7.891 3.738 9.977 1 97.38 24 LYS B O 1
ATOM 779 N N . LYS B 1 25 ? 6.895 3.322 8.047 1 96.44 25 LYS B N 1
ATOM 780 C CA . LYS B 1 25 ? 8.141 2.938 7.395 1 96.44 25 LYS B CA 1
ATOM 781 C C . LYS B 1 25 ? 8.93 4.164 6.945 1 96.44 25 LYS B C 1
ATOM 783 O O . LYS B 1 25 ? 10.109 4.062 6.609 1 96.44 25 LYS B O 1
ATOM 788 N N . LEU B 1 26 ? 8.328 5.227 6.855 1 96.56 26 LEU B N 1
ATOM 789 C CA . LEU B 1 26 ? 8.977 6.449 6.391 1 96.56 26 LEU B CA 1
ATOM 790 C C . LEU B 1 26 ? 9.75 7.121 7.523 1 96.56 26 LEU B C 1
ATOM 792 O O . LEU B 1 26 ? 9.156 7.566 8.508 1 96.56 26 LEU B O 1
ATOM 796 N N . GLU B 1 27 ? 11.008 7.191 7.277 1 96.94 27 GLU B N 1
ATOM 797 C CA . GLU B 1 27 ? 11.82 7.953 8.227 1 96.94 27 GLU B CA 1
ATOM 798 C C . GLU B 1 27 ? 11.477 9.438 8.18 1 96.94 27 GLU B C 1
ATOM 800 O O . GLU B 1 27 ? 11.352 10.016 7.094 1 96.94 27 GLU B O 1
ATOM 805 N N . GLY B 1 28 ? 11.234 10.078 9.383 1 98 28 GLY B N 1
ATOM 806 C CA . GLY B 1 28 ? 10.945 11.5 9.43 1 98 28 GLY B CA 1
ATOM 807 C C . GLY B 1 28 ? 9.508 11.805 9.82 1 98 28 GLY B C 1
ATOM 808 O O . GLY B 1 28 ? 9.148 12.969 10.008 1 98 28 GLY B O 1
ATOM 809 N N . VAL B 1 29 ? 8.664 10.766 9.852 1 98.56 29 VAL B N 1
ATOM 810 C CA . VAL B 1 29 ? 7.32 10.961 10.391 1 98.56 29 VAL B CA 1
ATOM 811 C C . VAL B 1 29 ? 7.391 11.117 11.906 1 98.56 29 VAL B C 1
ATOM 813 O O . VAL B 1 29 ? 7.922 10.25 12.602 1 98.56 29 VAL B O 1
ATOM 816 N N . GLU B 1 30 ? 6.887 12.156 12.43 1 98.06 30 GLU B N 1
ATOM 817 C CA . GLU B 1 30 ? 6.984 12.453 13.859 1 98.06 30 GLU B CA 1
ATOM 818 C C . GLU B 1 30 ? 5.668 12.164 14.57 1 98.06 30 GLU B C 1
ATOM 820 O O . GLU B 1 30 ? 5.66 11.844 15.766 1 98.06 30 GLU B O 1
ATOM 825 N N . ASP B 1 31 ? 4.602 12.391 13.898 1 98.38 31 ASP B N 1
ATOM 826 C CA . ASP B 1 31 ? 3.273 12.102 14.43 1 98.38 31 ASP B CA 1
ATOM 827 C C . ASP B 1 31 ? 2.318 11.68 13.32 1 98.38 31 ASP B C 1
ATOM 829 O O . ASP B 1 31 ? 2.459 12.117 12.172 1 98.38 31 ASP B O 1
ATOM 833 N N . LEU B 1 32 ? 1.385 10.766 13.672 1 98.75 32 LEU B N 1
ATOM 834 C CA . LEU B 1 32 ? 0.43 10.219 12.711 1 98.75 32 LEU B CA 1
ATOM 835 C C . LEU B 1 32 ? -0.938 10.023 13.359 1 98.75 32 LEU B C 1
ATOM 837 O O . LEU B 1 32 ? -1.059 9.336 14.375 1 98.75 32 LEU B O 1
ATOM 841 N N . LYS B 1 33 ? -1.92 10.68 12.781 1 98.62 33 LYS B N 1
ATOM 842 C CA . LYS B 1 33 ? -3.303 10.531 13.227 1 98.62 33 LYS B CA 1
ATOM 843 C C . LYS B 1 33 ? -4.211 10.117 12.07 1 98.62 33 LYS B C 1
ATOM 845 O O . LYS B 1 33 ? -4.32 10.836 11.078 1 98.62 33 LYS B O 1
ATOM 850 N N . ILE B 1 34 ? -4.816 8.961 12.258 1 98.75 34 ILE B N 1
ATOM 851 C CA . ILE B 1 34 ? -5.734 8.461 11.242 1 98.75 34 ILE B CA 1
ATOM 852 C C . ILE B 1 34 ? -7.152 8.406 11.812 1 98.75 34 ILE B C 1
ATOM 854 O O . ILE B 1 34 ? -7.371 7.863 12.898 1 98.75 34 ILE B O 1
ATOM 858 N N . ASP B 1 35 ? -8.008 9.031 11.109 1 98.62 35 ASP B N 1
ATOM 859 C CA . ASP B 1 35 ? -9.414 8.992 11.484 1 98.62 35 ASP B CA 1
ATOM 860 C C . ASP B 1 35 ? -10.242 8.258 10.43 1 98.62 35 ASP B C 1
ATOM 862 O O . ASP B 1 35 ? -10.555 8.828 9.375 1 98.62 35 ASP B O 1
ATOM 866 N N . LEU B 1 36 ? -10.602 6.992 10.75 1 97.69 36 LEU B N 1
ATOM 867 C CA . LEU B 1 36 ? -11.359 6.176 9.805 1 97.69 36 LEU B CA 1
ATOM 868 C C . LEU B 1 36 ? -12.734 6.777 9.555 1 97.69 36 LEU B C 1
ATOM 870 O O . LEU B 1 36 ? -13.211 6.797 8.414 1 97.69 36 LEU B O 1
ATOM 874 N N . GLY B 1 37 ? -13.359 7.25 10.555 1 97.88 37 GLY B N 1
ATOM 875 C CA . GLY B 1 37 ? -14.664 7.867 10.414 1 97.88 37 GLY B CA 1
ATOM 876 C C . GLY B 1 37 ? -14.656 9.086 9.508 1 97.88 37 GLY B C 1
ATOM 877 O O . GLY B 1 37 ? -15.508 9.211 8.617 1 97.88 37 GLY B O 1
ATOM 878 N N . ALA B 1 38 ? -13.656 9.883 9.672 1 98.31 38 ALA B N 1
ATOM 879 C CA . ALA B 1 38 ? -13.547 11.109 8.883 1 98.31 38 ALA B CA 1
ATOM 880 C C . ALA B 1 38 ? -12.797 10.859 7.578 1 98.31 38 ALA B C 1
ATOM 882 O O . ALA B 1 38 ? -12.695 11.75 6.734 1 98.31 38 ALA B O 1
ATOM 883 N N . GLN B 1 39 ? -12.211 9.727 7.375 1 98.5 39 GLN B N 1
ATOM 884 C CA . GLN B 1 39 ? -11.438 9.352 6.195 1 98.5 39 GLN B CA 1
ATOM 885 C C . GLN B 1 39 ? -10.234 10.273 6.008 1 98.5 39 GLN B C 1
ATOM 887 O O . GLN B 1 39 ? -9.945 10.703 4.887 1 98.5 39 GLN B O 1
ATOM 892 N N . THR B 1 40 ? -9.625 10.609 7.145 1 98.69 40 THR B N 1
ATOM 893 C CA . THR B 1 40 ? -8.516 11.562 7.086 1 98.69 40 THR B CA 1
ATOM 894 C C . THR B 1 40 ? -7.25 10.945 7.68 1 98.69 40 THR B C 1
ATOM 896 O O . THR B 1 40 ? -7.324 10.102 8.57 1 98.69 40 THR B O 1
ATOM 899 N N . VAL B 1 41 ? -6.129 11.352 7.098 1 98.81 41 VAL B N 1
ATOM 900 C CA . VAL B 1 41 ? -4.789 11.023 7.57 1 98.81 41 VAL B CA 1
ATOM 901 C C . VAL B 1 41 ? -3.988 12.305 7.781 1 98.81 41 VAL B C 1
ATOM 903 O O . VAL B 1 41 ? -3.734 13.047 6.832 1 98.81 41 VAL B O 1
ATOM 906 N N . LYS B 1 42 ? -3.641 12.57 9.008 1 98.5 42 LYS B N 1
ATOM 907 C CA . LYS B 1 42 ? -2.799 13.719 9.344 1 98.5 42 LYS B CA 1
ATOM 908 C C . LYS B 1 42 ? -1.39 13.273 9.719 1 98.5 42 LYS B C 1
ATOM 910 O O . LYS B 1 42 ? -1.216 12.367 10.539 1 98.5 42 LYS B O 1
ATOM 915 N N . VAL B 1 43 ? -0.468 13.969 9.125 1 98.62 43 VAL B N 1
ATOM 916 C CA . VAL B 1 43 ? 0.917 13.547 9.32 1 98.62 43 VAL B CA 1
ATOM 917 C C . VAL B 1 43 ? 1.777 14.758 9.672 1 98.62 43 VAL B C 1
ATOM 919 O O . VAL B 1 43 ? 1.732 15.781 8.992 1 98.62 43 VAL B O 1
ATOM 922 N N . THR B 1 44 ? 2.5 14.664 10.766 1 98.19 44 THR B N 1
ATOM 923 C CA . THR B 1 44 ? 3.555 15.617 11.102 1 98.19 44 THR B CA 1
ATOM 924 C C . THR B 1 44 ? 4.93 15.039 10.773 1 98.19 44 THR B C 1
ATOM 926 O O . THR B 1 44 ? 5.234 13.906 11.148 1 98.19 44 THR B O 1
ATOM 929 N N . THR B 1 45 ? 5.699 15.898 10.039 1 97.75 45 THR B N 1
ATOM 930 C CA . THR B 1 45 ? 6.988 15.391 9.594 1 97.75 45 THR B CA 1
ATOM 931 C C . THR B 1 45 ? 8.125 16.297 10.055 1 97.75 45 THR B C 1
ATOM 933 O O . THR B 1 45 ? 7.879 17.438 10.484 1 97.75 45 THR B O 1
ATOM 936 N N . ASN B 1 46 ? 9.32 15.695 10.156 1 97.31 46 ASN B N 1
ATOM 937 C CA . ASN B 1 46 ? 10.469 16.594 10.203 1 97.31 46 ASN B CA 1
ATOM 938 C C . ASN B 1 46 ? 10.812 17.141 8.82 1 97.31 46 ASN B C 1
ATOM 940 O O . ASN B 1 46 ? 10.102 16.875 7.848 1 97.31 46 ASN B O 1
ATOM 944 N N . ASP B 1 47 ? 11.969 17.922 8.75 1 95.44 47 ASP B N 1
ATOM 945 C CA . ASP B 1 47 ? 12.242 18.688 7.539 1 95.44 47 ASP B CA 1
ATOM 946 C C . ASP B 1 47 ? 12.844 17.797 6.449 1 95.44 47 ASP B C 1
ATOM 948 O O . ASP B 1 47 ? 12.969 18.219 5.297 1 95.44 47 ASP B O 1
ATOM 952 N N . SER B 1 48 ? 13.094 16.609 6.715 1 97 48 SER B N 1
ATOM 953 C CA . SER B 1 48 ? 13.688 15.727 5.719 1 97 48 SER B CA 1
ATOM 954 C C . SER B 1 48 ? 12.641 15.195 4.75 1 97 48 SER B C 1
ATOM 956 O O . SER B 1 48 ? 12.977 14.695 3.676 1 97 48 SER B O 1
ATOM 958 N N . LEU B 1 49 ? 11.398 15.266 5.152 1 97.44 49 LEU B N 1
ATOM 959 C CA . LEU B 1 49 ? 10.32 14.758 4.305 1 97.44 49 LEU B CA 1
ATOM 960 C C . LEU B 1 49 ? 9.555 15.906 3.654 1 97.44 49 LEU B C 1
ATOM 962 O O . LEU B 1 49 ? 9.297 16.922 4.297 1 97.44 49 LEU B O 1
ATOM 966 N N . LYS B 1 50 ? 9.164 15.711 2.406 1 96.88 50 LYS B N 1
ATOM 967 C CA . LYS B 1 50 ? 8.297 16.625 1.675 1 96.88 50 LYS B CA 1
ATOM 968 C C . LYS B 1 50 ? 6.867 16.109 1.607 1 96.88 50 LYS B C 1
ATOM 970 O O . LYS B 1 50 ? 6.621 14.922 1.846 1 96.88 50 LYS B O 1
ATOM 975 N N . TYR B 1 51 ? 5.98 17 1.231 1 98.12 51 TYR B N 1
ATOM 976 C CA . TYR B 1 51 ? 4.578 16.656 1.021 1 98.12 51 TYR B CA 1
ATOM 977 C C . TYR B 1 51 ? 4.438 15.469 0.078 1 98.12 51 TYR B C 1
ATOM 979 O O . TYR B 1 51 ? 3.701 14.523 0.367 1 98.12 51 TYR B O 1
ATOM 987 N N . GLU B 1 52 ? 5.203 15.453 -1.002 1 98.31 52 GLU B N 1
ATOM 988 C CA . GLU B 1 52 ? 5.086 14.438 -2.043 1 98.31 52 GLU B CA 1
ATOM 989 C C . GLU B 1 52 ? 5.547 13.07 -1.536 1 98.31 52 GLU B C 1
ATOM 991 O O . GLU B 1 52 ? 5.039 12.039 -1.973 1 98.31 52 GLU B O 1
ATOM 996 N N . ASP B 1 53 ? 6.52 13.062 -0.654 1 98.44 53 ASP B N 1
ATOM 997 C CA . ASP B 1 53 ? 6.988 11.805 -0.087 1 98.44 53 ASP B CA 1
ATOM 998 C C . ASP B 1 53 ? 5.863 11.094 0.666 1 98.44 53 ASP B C 1
ATOM 1000 O O . ASP B 1 53 ? 5.688 9.883 0.523 1 98.44 53 ASP B O 1
ATOM 1004 N N . VAL B 1 54 ? 5.07 11.828 1.451 1 98.69 54 VAL B N 1
ATOM 1005 C CA . VAL B 1 54 ? 3.986 11.273 2.25 1 98.69 54 VAL B CA 1
ATOM 1006 C C . VAL B 1 54 ? 2.848 10.82 1.337 1 98.69 54 VAL B C 1
ATOM 1008 O O . VAL B 1 54 ? 2.318 9.719 1.488 1 98.69 54 VAL B O 1
ATOM 1011 N N . LEU B 1 55 ? 2.586 11.68 0.373 1 98.75 55 LEU B N 1
ATOM 1012 C CA . LEU B 1 55 ? 1.537 11.359 -0.589 1 98.75 55 LEU B CA 1
ATOM 1013 C C . LEU B 1 55 ? 1.844 10.047 -1.305 1 98.75 55 LEU B C 1
ATOM 1015 O O . LEU B 1 55 ? 0.992 9.156 -1.373 1 98.75 55 LEU B O 1
ATOM 1019 N N . GLU B 1 56 ? 3.039 9.945 -1.79 1 98.25 56 GLU B N 1
ATOM 1020 C CA . GLU B 1 56 ? 3.424 8.75 -2.533 1 98.25 56 GLU B CA 1
ATOM 1021 C C . GLU B 1 56 ? 3.367 7.508 -1.647 1 98.25 56 GLU B C 1
ATOM 1023 O O . GLU B 1 56 ? 2.961 6.434 -2.1 1 98.25 56 GLU B O 1
ATOM 1028 N N . GLN B 1 57 ? 3.775 7.645 -0.413 1 98.44 57 GLN B N 1
ATOM 1029 C CA . GLN B 1 57 ? 3.744 6.516 0.513 1 98.44 57 GLN B CA 1
ATOM 1030 C C . GLN B 1 57 ? 2.316 6.012 0.72 1 98.44 57 GLN B C 1
ATOM 1032 O O . GLN B 1 57 ? 2.082 4.805 0.781 1 98.44 57 GLN B O 1
ATOM 1037 N N . ILE B 1 58 ? 1.406 6.898 0.821 1 98.62 58 ILE B N 1
ATOM 1038 C CA . ILE B 1 58 ? 0.013 6.492 0.971 1 98.62 58 ILE B CA 1
ATOM 1039 C C . ILE B 1 58 ? -0.472 5.828 -0.314 1 98.62 58 ILE B C 1
ATOM 1041 O O . ILE B 1 58 ? -1.126 4.781 -0.271 1 98.62 58 ILE B O 1
ATOM 1045 N N . LYS B 1 59 ? -0.08 6.371 -1.436 1 98 59 LYS B N 1
ATOM 1046 C CA . LYS B 1 59 ? -0.528 5.816 -2.709 1 98 59 LYS B CA 1
ATOM 1047 C C . LYS B 1 59 ? 0.029 4.414 -2.924 1 98 59 LYS B C 1
ATOM 1049 O O . LYS B 1 59 ? -0.616 3.572 -3.553 1 98 59 LYS B O 1
ATOM 1054 N N . LYS B 1 60 ? 1.165 4.191 -2.346 1 97.25 60 LYS B N 1
ATOM 1055 C CA . LYS B 1 60 ? 1.766 2.865 -2.443 1 97.25 60 LYS B CA 1
ATOM 1056 C C . LYS B 1 60 ? 0.866 1.806 -1.813 1 97.25 60 LYS B C 1
ATOM 1058 O O . LYS B 1 60 ? 0.92 0.633 -2.189 1 97.25 60 LYS B O 1
ATOM 1063 N N . THR B 1 61 ? 0.025 2.199 -0.907 1 97.69 61 THR B N 1
ATOM 1064 C CA . THR B 1 61 ? -0.851 1.241 -0.24 1 97.69 61 THR B CA 1
ATOM 1065 C C . THR B 1 61 ? -1.974 0.796 -1.172 1 97.69 61 THR B C 1
ATOM 1067 O O . THR B 1 61 ? -2.705 -0.147 -0.865 1 97.69 61 THR B O 1
ATOM 1070 N N . GLY B 1 62 ? -2.137 1.499 -2.262 1 97.5 62 GLY B N 1
ATOM 1071 C CA . GLY B 1 62 ? -3.223 1.197 -3.182 1 97.5 62 GLY B CA 1
ATOM 1072 C C . GLY B 1 62 ? -4.512 1.916 -2.838 1 97.5 62 GLY B C 1
ATOM 1073 O O . GLY B 1 62 ? -5.512 1.781 -3.547 1 97.5 62 GLY B O 1
ATOM 1074 N N . LYS B 1 63 ? -4.492 2.674 -1.815 1 97.31 63 LYS B N 1
ATOM 1075 C CA . LYS B 1 63 ? -5.68 3.43 -1.423 1 97.31 63 LYS B CA 1
ATOM 1076 C C . LYS B 1 63 ? -5.797 4.723 -2.223 1 97.31 63 LYS B C 1
ATOM 1078 O O . LYS B 1 63 ? -4.785 5.309 -2.615 1 97.31 63 LYS B O 1
ATOM 1083 N N . LYS B 1 64 ? -7.043 5.105 -2.42 1 97.19 64 LYS B N 1
ATOM 1084 C CA . LYS B 1 64 ? -7.297 6.324 -3.18 1 97.19 64 LYS B CA 1
ATOM 1085 C C . LYS B 1 64 ? -7.156 7.562 -2.295 1 97.19 64 LYS B C 1
ATOM 1087 O O . LYS B 1 64 ? -7.738 7.625 -1.21 1 97.19 64 LYS B O 1
ATOM 1092 N N . VAL B 1 65 ? -6.332 8.484 -2.695 1 98.5 65 VAL B N 1
ATOM 1093 C CA . VAL B 1 65 ? -6.223 9.797 -2.064 1 98.5 65 VAL B CA 1
ATOM 1094 C C . VAL B 1 65 ? -7.012 10.82 -2.869 1 98.5 65 VAL B C 1
ATOM 1096 O O . VAL B 1 65 ? -6.781 10.992 -4.066 1 98.5 65 VAL B O 1
ATOM 1099 N N . THR B 1 66 ? -7.957 11.484 -2.186 1 98.62 66 THR B N 1
ATOM 1100 C CA . THR B 1 66 ? -8.852 12.359 -2.932 1 98.62 66 THR B CA 1
ATOM 1101 C C . THR B 1 66 ? -8.461 13.82 -2.748 1 98.62 66 THR B C 1
ATOM 1103 O O . THR B 1 66 ? -8.727 14.656 -3.613 1 98.62 66 THR B O 1
ATOM 1106 N N . GLU B 1 67 ? -7.902 14.18 -1.579 1 98.69 67 GLU B N 1
ATOM 1107 C CA . GLU B 1 67 ? -7.438 15.539 -1.312 1 98.69 67 GLU B CA 1
ATOM 1108 C C . GLU B 1 67 ? -6.164 15.531 -0.475 1 98.69 67 GLU B C 1
ATOM 1110 O O . GLU B 1 67 ? -5.887 14.57 0.24 1 98.69 67 GLU B O 1
ATOM 1115 N N . GLY B 1 68 ? -5.387 16.625 -0.659 1 98.69 68 GLY B N 1
ATOM 1116 C CA . GLY B 1 68 ? -4.195 16.859 0.146 1 98.69 68 GLY B CA 1
ATOM 1117 C C . GLY B 1 68 ? -4.02 18.312 0.54 1 98.69 68 GLY B C 1
ATOM 1118 O O . GLY B 1 68 ? -4.348 19.203 -0.232 1 98.69 68 GLY B O 1
ATOM 1119 N N . PHE B 1 69 ? -3.553 18.438 1.731 1 98.38 69 PHE B N 1
ATOM 1120 C CA . PHE B 1 69 ? -3.334 19.766 2.266 1 98.38 69 PHE B CA 1
ATOM 1121 C C . PHE B 1 69 ? -2.006 19.844 3.01 1 98.38 69 PHE B C 1
ATOM 1123 O O . PHE B 1 69 ? -1.561 18.859 3.594 1 98.38 69 PHE B O 1
ATOM 1130 N N . VAL B 1 70 ? -1.453 21.062 2.947 1 97.69 70 VAL B N 1
ATOM 1131 C CA . VAL B 1 70 ? -0.333 21.375 3.832 1 97.69 70 VAL B CA 1
ATOM 1132 C C . VAL B 1 70 ? -0.685 22.562 4.711 1 97.69 70 VAL B C 1
ATOM 1134 O O . VAL B 1 70 ? -1.363 23.5 4.266 1 97.69 70 VAL B O 1
ATOM 1137 N N . GLU B 1 71 ? -0.296 22.438 5.965 1 93.69 71 GLU B N 1
ATOM 1138 C CA . GLU B 1 71 ? -0.529 23.562 6.859 1 93.69 71 GLU B CA 1
ATOM 1139 C C . GLU B 1 71 ? 0.684 24.5 6.906 1 93.69 71 GLU B C 1
ATOM 1141 O O . GLU B 1 71 ? 1.773 24.078 7.305 1 93.69 71 GLU B O 1
ATOM 1146 N N . VAL B 1 72 ? 0.515 25.734 6.422 1 86.56 72 VAL B N 1
ATOM 1147 C CA . VAL B 1 72 ? 1.54 26.766 6.484 1 86.56 72 VAL B CA 1
ATOM 1148 C C . VAL B 1 72 ? 1.007 27.984 7.25 1 86.56 72 VAL B C 1
ATOM 1150 O O . VAL B 1 72 ? 0.028 28.594 6.832 1 86.56 72 VAL B O 1
ATOM 1153 N N . GLY B 1 73 ? 1.766 28.25 8.312 1 86.75 73 GLY B N 1
ATOM 1154 C CA . GLY B 1 73 ? 1.342 29.422 9.07 1 86.75 73 GLY B CA 1
ATOM 1155 C C . GLY B 1 73 ? -0.086 29.312 9.578 1 86.75 73 GLY B C 1
ATOM 1156 O O . GLY B 1 73 ? -0.839 30.281 9.523 1 86.75 73 GLY B O 1
ATOM 1157 N N . GLY B 1 74 ? -0.605 28.125 9.914 1 86.62 74 GLY B N 1
ATOM 1158 C CA . GLY B 1 74 ? -1.938 27.922 10.461 1 86.62 74 GLY B CA 1
ATOM 1159 C C . GLY B 1 74 ? -3.014 27.844 9.391 1 86.62 74 GLY B C 1
ATOM 1160 O O . GLY B 1 74 ? -4.199 27.719 9.703 1 86.62 74 GLY B O 1
ATOM 1161 N N . VAL B 1 75 ? -2.645 28.016 8.156 1 89.75 75 VAL B N 1
ATOM 1162 C CA . VAL B 1 75 ? -3.6 27.969 7.059 1 89.75 75 VAL B CA 1
ATOM 1163 C C . VAL B 1 75 ? -3.383 26.703 6.242 1 89.75 75 VAL B C 1
ATOM 1165 O O . VAL B 1 75 ? -2.242 26.328 5.949 1 89.75 75 VAL B O 1
ATOM 1168 N N . LEU B 1 76 ? -4.582 26.047 5.965 1 91.62 76 LEU B N 1
ATOM 1169 C CA . LEU B 1 76 ? -4.508 24.875 5.105 1 91.62 76 LEU B CA 1
ATOM 1170 C C . LEU B 1 76 ? -4.438 25.281 3.635 1 91.62 76 LEU B C 1
ATOM 1172 O O . LEU B 1 76 ? -5.297 26.016 3.152 1 91.62 76 LEU B O 1
ATOM 1176 N N . GLN B 1 77 ? -3.326 24.859 3.029 1 97 77 GLN B N 1
ATOM 1177 C CA . GLN B 1 77 ? -3.188 25.094 1.594 1 97 77 GLN B CA 1
ATOM 1178 C C . GLN B 1 77 ? -3.428 23.797 0.809 1 97 77 GLN B C 1
ATOM 1180 O O . GLN B 1 77 ? -2.809 22.781 1.089 1 97 77 GLN B O 1
ATOM 1185 N N . LYS B 1 78 ? -4.34 23.875 -0.144 1 97.69 78 LYS B N 1
ATOM 1186 C CA . LYS B 1 78 ? -4.66 22.703 -0.965 1 97.69 78 LYS B CA 1
ATOM 1187 C C . LYS B 1 78 ? -3.514 22.375 -1.92 1 97.69 78 LYS B C 1
ATOM 1189 O O . LYS B 1 78 ? -2.945 23.281 -2.547 1 97.69 78 LYS B O 1
ATOM 1194 N N . LYS B 1 79 ? -3.174 21.109 -1.907 1 97.62 79 LYS B N 1
ATOM 1195 C CA . LYS B 1 79 ? -2.131 20.609 -2.799 1 97.62 79 LYS B CA 1
ATOM 1196 C C . LYS B 1 79 ? -2.682 19.562 -3.762 1 97.62 79 LYS B C 1
ATOM 1198 O O . LYS B 1 79 ? -3.682 18.906 -3.465 1 97.62 79 LYS B O 1
ATOM 1203 N N . GLU B 1 80 ? -2.064 19.469 -4.859 1 96.5 80 GLU B N 1
ATOM 1204 C CA . GLU B 1 80 ? -2.447 18.438 -5.824 1 96.5 80 GLU B CA 1
ATOM 1205 C C . GLU B 1 80 ? -2.193 17.031 -5.27 1 96.5 80 GLU B C 1
ATOM 1207 O O . GLU B 1 80 ? -1.2 16.812 -4.574 1 96.5 80 GLU B O 1
ATOM 1212 N N . VAL B 1 81 ? -3.117 16.062 -5.691 1 96.44 81 VAL B N 1
ATOM 1213 C CA . VAL B 1 81 ? -2.928 14.672 -5.289 1 96.44 81 VAL B CA 1
ATOM 1214 C C . VAL B 1 81 ? -2.73 13.797 -6.527 1 96.44 81 VAL B C 1
ATOM 1216 O O . VAL B 1 81 ? -3.176 14.148 -7.621 1 96.44 81 VAL B O 1
#

Secondary structure (DSSP, 8-state):
--EEEEEE---SHHHHHHHHHHHTTSTTEEEEEEETTTTEEEEEE-TT--HHHHHHHHHHTTPPEEEEEEEETTEEEEE--/--EEEEEE---SHHHHHHHHHHHTTSTTEEEEEEETTTTEEEEEE-TT--HHHHHHHHHHTTPPEEEEEEEETTEEEEE--

pLDDT: mean 96.71, std 3.2, range [80.25, 98.88]

InterPro domains:
  IPR006121 Heavy metal-associated domain, HMA [PF00403] (6-64)
  IPR006121 Heavy metal-associated domain, HMA [PS50846] (1-66)
  IPR006121 Heavy metal-associated domain, HMA [cd00371] (10-66)
  IPR017969 Heavy-metal-associated, conserved site [PS01047] (7-36)
  IPR036163 Heavy metal-associated domain superfamily [SSF55008] (3-66)
  IPR051881 Copper transport ATOX1-like [PTHR46365] (1-66)

Nearest PDB structures (foldseek):
  6fp6-assembly8_P  TM=9.220E-01  e=2.249E-05  Homo sapiens
  1fvs-assembly1_A  TM=9.178E-01  e=4.744E-05  Saccharomyces cerevisiae
  1fvq-assembly1_A  TM=8.785E-01  e=1.646E-04  Saccharomyces cerevisiae
  4a4j-assembly1_A  TM=9.192E-01  e=4.452E-04  Synechocystis sp. PCC 6803
  1yg0-assembly1_A  TM=8.935E-01  e=3.931E-04  Helicobacter pylori 26695

Foldseek 3Di:
DKKKKWQWDDDDPVLQVLLVVLQVPDPFWDDWDQDNVRSMIMTDGHPVDDQVNSVVSSVVSVIDTDWMWIADPNDTDTDDD/DKKKKWQWDDDDPVLQVLLV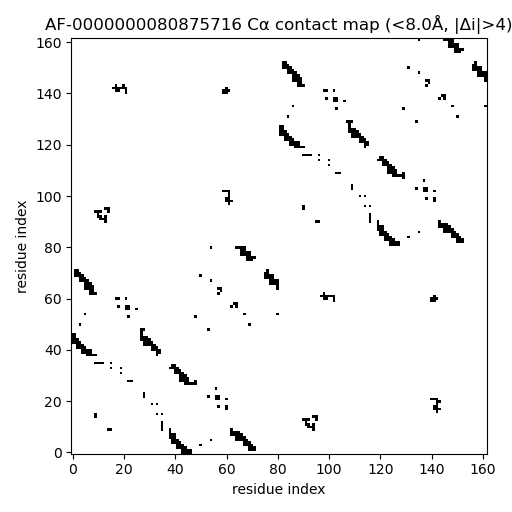VLQVPDPFWDDWDQDNVRSMIMTDGHPVDDQVNSVVSSVVSVIDTDWMWIADPNDTDTDDD

Solvent-accessible surface area (backbone atoms only — not comparable to full-atom values): 8752 Å² total; per-residue (Å²): 117,54,35,35,38,31,34,36,67,47,82,46,69,55,37,51,47,10,48,51,52,33,52,68,67,44,81,46,61,73,44,79,47,75,37,67,91,77,24,34,40,37,38,31,27,39,88,87,50,53,74,64,58,56,52,51,47,47,45,40,22,27,43,53,63,80,42,30,31,36,51,55,95,90,38,80,40,83,44,88,114,117,54,36,36,38,32,34,37,66,49,81,46,70,57,38,48,48,11,49,51,53,34,52,69,67,42,82,44,62,74,43,79,49,73,37,68,91,76,26,34,40,37,40,32,27,39,90,85,49,52,74,64,58,55,53,49,47,48,45,39,21,26,41,54,64,80,43,29,31,35,50,56,94,88,38,81,40,82,44,90,113